Protein AF-A0A956YXN6-F1 (afdb_monomer_lite)

Radius of gyration: 13.99 Å; chains: 1; bounding box: 31×26×38 Å

Foldseek 3Di:
DPLQVQLQVQLQVQLVVQLVVLVPDDDPCSVLLSVLSSLQSSLVSRCPSCVPPVDDPVVVCVVNVVSNCVSVCSNVVPPDDD

Secondary structure (DSSP, 8-state):
--HHHHHHHHHHHHHHHHHHHHTTS--TTHHHHHHHHHHHHHHHHHHTT---SSS-HHHHHHHHHHHHHHHHHHHH---S--

pLDDT: mean 89.14, std 7.8, range [57.84, 97.38]

Structure (mmCIF, N/CA/C/O backbone):
data_AF-A0A956YXN6-F1
#
_entry.id   AF-A0A956YXN6-F1
#
loop_
_atom_site.group_PDB
_atom_site.id
_atom_site.type_symbol
_atom_site.label_atom_id
_atom_site.label_alt_id
_atom_site.label_comp_id
_atom_site.label_asym_id
_atom_site.label_entity_id
_atom_site.label_seq_id
_atom_site.pdbx_PDB_ins_code
_atom_site.Cartn_x
_atom_site.Cartn_y
_atom_site.Cartn_z
_atom_site.occupancy
_atom_site.B_iso_or_equiv
_atom_site.auth_seq_id
_atom_site.auth_comp_id
_atom_site.auth_asym_id
_atom_site.auth_atom_id
_atom_site.pdbx_PDB_model_num
ATOM 1 N N . MET A 1 1 ? 0.923 -7.507 -21.880 1.00 67.31 1 MET A N 1
ATOM 2 C CA . MET A 1 1 ? -0.024 -6.696 -21.085 1.00 67.31 1 MET A CA 1
ATOM 3 C C . MET A 1 1 ? 0.749 -5.521 -20.530 1.00 67.31 1 MET A C 1
ATOM 5 O O . MET A 1 1 ? 1.914 -5.705 -20.201 1.00 67.31 1 MET A O 1
ATOM 9 N N . ASP A 1 2 ? 0.139 -4.344 -20.482 1.00 89.12 2 ASP A N 1
ATOM 10 C CA . ASP A 1 2 ? 0.764 -3.168 -19.880 1.00 89.12 2 ASP A CA 1
ATOM 11 C C . ASP A 1 2 ? 1.048 -3.428 -18.375 1.00 89.12 2 ASP A C 1
ATOM 13 O O . ASP A 1 2 ? 0.161 -3.960 -17.693 1.00 89.12 2 ASP A O 1
ATOM 17 N N . PRO A 1 3 ? 2.260 -3.137 -17.852 1.00 86.75 3 PRO A N 1
ATOM 18 C CA . PRO A 1 3 ? 2.617 -3.392 -16.451 1.00 86.75 3 PRO A CA 1
ATOM 19 C C . PRO A 1 3 ? 1.691 -2.703 -15.444 1.00 86.75 3 PRO A C 1
ATOM 21 O O . PRO A 1 3 ? 1.419 -3.263 -14.380 1.00 86.75 3 PRO A O 1
ATOM 24 N N . ILE A 1 4 ? 1.145 -1.535 -15.795 1.00 89.12 4 ILE A N 1
ATOM 25 C CA . ILE A 1 4 ? 0.205 -0.786 -14.957 1.00 89.12 4 ILE A CA 1
ATOM 26 C C . ILE A 1 4 ? -1.102 -1.567 -14.867 1.00 89.12 4 ILE A C 1
ATOM 28 O O . ILE A 1 4 ? -1.595 -1.819 -13.770 1.00 89.12 4 ILE A O 1
ATOM 32 N N . VAL A 1 5 ? -1.626 -2.031 -16.005 1.00 92.56 5 VAL A N 1
ATOM 33 C CA . VAL A 1 5 ? -2.847 -2.854 -16.049 1.00 92.56 5 VAL A CA 1
ATOM 34 C C . VAL A 1 5 ? -2.663 -4.159 -15.274 1.00 92.56 5 VAL A C 1
ATOM 36 O O . VAL A 1 5 ? -3.540 -4.544 -14.501 1.00 92.56 5 VAL A O 1
ATOM 39 N N . LEU A 1 6 ? -1.516 -4.827 -15.440 1.00 93.06 6 LEU A N 1
ATOM 40 C CA . LEU A 1 6 ? -1.196 -6.042 -14.690 1.00 93.06 6 LEU A CA 1
ATOM 41 C C . LEU A 1 6 ? -1.131 -5.767 -13.181 1.00 93.06 6 LEU A C 1
ATOM 43 O O . LEU A 1 6 ? -1.699 -6.527 -12.401 1.00 93.06 6 LEU A O 1
ATOM 47 N N . GLY A 1 7 ? -0.494 -4.667 -12.776 1.00 93.38 7 GLY A N 1
ATOM 48 C CA . GLY A 1 7 ? -0.402 -4.254 -11.377 1.00 93.38 7 GLY A CA 1
ATOM 49 C C . GLY A 1 7 ? -1.753 -3.938 -10.753 1.00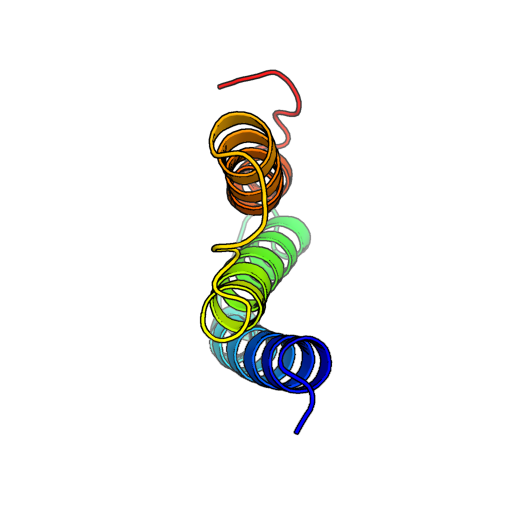 93.38 7 GLY A C 1
ATOM 50 O O . GLY A 1 7 ? -2.024 -4.376 -9.640 1.00 93.38 7 GLY A O 1
ATOM 51 N N . ILE A 1 8 ? -2.631 -3.240 -11.473 1.00 94.12 8 ILE A N 1
ATOM 52 C CA . ILE A 1 8 ? -3.996 -2.973 -11.004 1.00 94.12 8 ILE A CA 1
ATOM 53 C C . ILE A 1 8 ? -4.741 -4.292 -10.782 1.00 94.12 8 ILE A C 1
ATOM 55 O O . ILE A 1 8 ? -5.374 -4.474 -9.745 1.00 94.12 8 ILE A O 1
ATOM 59 N N . LEU A 1 9 ? -4.644 -5.233 -11.724 1.00 96.31 9 LEU A N 1
ATOM 60 C CA . LEU A 1 9 ? -5.354 -6.508 -11.646 1.00 96.31 9 LEU A CA 1
ATOM 61 C C . LEU A 1 9 ? -4.834 -7.369 -10.483 1.00 96.31 9 LEU A C 1
ATOM 63 O O . LEU A 1 9 ? -5.630 -7.843 -9.673 1.00 96.31 9 LEU A O 1
ATOM 67 N N . LEU A 1 10 ? -3.511 -7.510 -10.346 1.00 95.31 10 LEU A N 1
ATOM 68 C CA . LEU A 1 10 ? -2.896 -8.223 -9.222 1.00 95.31 10 LEU A CA 1
ATOM 69 C C . LEU A 1 10 ? -3.217 -7.554 -7.882 1.00 95.31 10 LEU A C 1
ATOM 71 O O . LEU A 1 10 ? -3.578 -8.242 -6.930 1.00 95.31 10 LEU A O 1
ATOM 75 N N . GLY A 1 11 ? -3.145 -6.223 -7.816 1.00 95.62 11 GLY A N 1
ATOM 76 C CA . GLY A 1 11 ? -3.493 -5.455 -6.626 1.00 95.62 11 GLY A CA 1
ATOM 77 C C . GLY A 1 11 ? -4.942 -5.675 -6.196 1.00 95.62 11 GLY A C 1
ATOM 78 O O . GLY A 1 11 ? -5.200 -5.933 -5.022 1.00 95.62 11 GLY A O 1
ATOM 79 N N . LEU A 1 12 ? -5.890 -5.639 -7.137 1.00 96.75 12 LEU A N 1
ATOM 80 C CA . LEU A 1 12 ? -7.300 -5.913 -6.851 1.00 96.75 12 LEU A CA 1
ATOM 81 C C . LEU A 1 12 ? -7.509 -7.342 -6.346 1.00 96.75 12 LEU A C 1
ATOM 83 O O . LEU A 1 12 ? -8.193 -7.535 -5.344 1.00 96.75 12 LEU A O 1
ATOM 87 N N . VAL A 1 13 ? -6.908 -8.337 -7.004 1.00 97.38 13 VAL A N 1
ATOM 88 C CA . VAL A 1 13 ? -7.035 -9.745 -6.598 1.00 97.38 13 VAL A CA 1
ATOM 89 C C . VAL A 1 13 ? -6.473 -9.952 -5.194 1.00 97.38 13 VAL A C 1
ATOM 91 O O . VAL A 1 13 ? -7.159 -10.514 -4.344 1.00 97.38 13 VAL A O 1
ATOM 94 N N . TYR A 1 14 ? -5.264 -9.463 -4.917 1.00 95.56 14 TYR A N 1
ATOM 95 C CA . TYR A 1 14 ? -4.638 -9.619 -3.604 1.00 95.56 14 TYR A CA 1
ATOM 96 C C . TYR A 1 14 ? -5.392 -8.860 -2.514 1.00 95.56 14 TYR A C 1
ATOM 98 O O . TYR A 1 14 ? -5.617 -9.415 -1.442 1.00 95.56 14 TYR A O 1
ATOM 106 N N . GLY A 1 15 ? -5.836 -7.633 -2.798 1.00 96.00 15 GLY A N 1
ATOM 107 C CA . GLY A 1 15 ? -6.653 -6.839 -1.884 1.00 96.00 15 GLY A CA 1
ATOM 108 C C . GLY A 1 15 ? -7.962 -7.533 -1.518 1.00 96.00 15 GLY A C 1
ATOM 109 O O . GLY A 1 15 ? -8.289 -7.642 -0.340 1.00 96.00 15 GLY A O 1
ATOM 110 N N . VAL A 1 16 ? -8.703 -8.043 -2.508 1.00 96.62 16 VAL A N 1
ATOM 111 C CA . VAL A 1 16 ? -9.973 -8.745 -2.265 1.00 96.62 16 VAL A CA 1
ATOM 112 C C . VAL A 1 16 ? -9.747 -10.038 -1.485 1.00 96.62 16 VAL A C 1
ATOM 114 O O . VAL A 1 16 ? -10.462 -10.291 -0.518 1.00 96.62 16 VAL A O 1
ATOM 117 N N . VAL A 1 17 ? -8.754 -10.845 -1.867 1.00 97.06 17 VAL A N 1
ATOM 118 C CA . VAL A 1 17 ? -8.460 -12.119 -1.189 1.00 97.06 17 VAL A CA 1
ATOM 119 C C . VAL A 1 17 ? -8.108 -11.907 0.286 1.00 97.06 17 VAL A C 1
ATOM 121 O O . VAL A 1 17 ? -8.560 -12.675 1.133 1.00 97.06 17 VAL A O 1
ATOM 124 N N . ASP A 1 18 ? -7.361 -10.852 0.605 1.00 95.00 18 ASP A N 1
ATOM 125 C CA . ASP A 1 18 ? -6.910 -10.542 1.967 1.00 95.00 18 ASP A CA 1
ATOM 126 C C . ASP A 1 18 ? -8.049 -10.090 2.895 1.00 95.00 18 ASP A C 1
ATOM 128 O O . ASP A 1 18 ? -8.095 -10.492 4.058 1.00 95.00 18 ASP A O 1
ATOM 132 N N . ILE A 1 19 ? -9.035 -9.342 2.383 1.00 96.12 19 ILE A N 1
ATOM 133 C CA . ILE A 1 19 ? -10.153 -8.861 3.212 1.00 96.12 19 ILE A CA 1
ATOM 134 C C . ILE A 1 19 ? -11.255 -9.899 3.451 1.00 96.12 19 ILE A C 1
ATOM 136 O O . ILE A 1 19 ? -12.019 -9.757 4.407 1.00 96.12 19 ILE A O 1
ATOM 140 N N . ILE A 1 20 ? -11.361 -10.947 2.624 1.00 96.19 20 ILE A N 1
ATOM 141 C CA . ILE A 1 20 ? -12.363 -12.018 2.787 1.00 96.19 20 ILE A CA 1
ATOM 142 C C . ILE A 1 20 ? -12.355 -12.617 4.206 1.00 96.19 20 ILE A C 1
ATOM 144 O O . ILE A 1 20 ? -13.416 -12.626 4.841 1.00 96.19 20 ILE A O 1
ATOM 148 N N . PRO A 1 21 ? -11.218 -13.095 4.755 1.00 94.12 21 PRO A N 1
ATOM 149 C CA . PRO A 1 21 ? -11.190 -13.637 6.114 1.00 94.12 21 PRO A CA 1
ATOM 150 C C . PRO A 1 21 ? -11.545 -12.585 7.175 1.00 94.12 21 PRO A C 1
ATOM 152 O O . PRO A 1 21 ? -12.198 -12.907 8.171 1.00 94.12 21 PRO A O 1
ATOM 155 N N . MET A 1 22 ? -11.205 -11.313 6.943 1.00 93.50 22 MET A N 1
ATOM 156 C CA . MET A 1 22 ? -11.490 -10.215 7.875 1.00 93.50 22 MET A CA 1
ATOM 157 C C . MET A 1 22 ? -12.989 -9.931 8.034 1.00 93.50 22 MET A C 1
ATOM 159 O O . MET A 1 22 ? -13.409 -9.389 9.059 1.00 93.50 22 MET A O 1
ATOM 163 N N . LEU A 1 23 ? -13.832 -10.343 7.079 1.00 91.56 23 LEU A N 1
ATOM 164 C CA . LEU A 1 23 ? -15.287 -10.205 7.196 1.00 91.56 23 LEU A CA 1
ATOM 165 C C . LEU A 1 23 ? -15.849 -10.966 8.405 1.00 91.56 23 LEU A C 1
ATOM 167 O O . LEU A 1 23 ? -16.846 -10.530 8.985 1.00 91.56 23 LEU A O 1
ATOM 171 N N . ARG A 1 24 ? -15.192 -12.052 8.829 1.00 91.81 24 ARG A N 1
ATOM 172 C CA . ARG A 1 24 ? -15.597 -12.882 9.976 1.00 91.81 24 ARG A CA 1
ATOM 173 C C . ARG A 1 24 ? -14.925 -12.506 11.296 1.00 91.81 24 ARG A C 1
ATOM 175 O O . ARG A 1 24 ? -15.329 -13.023 12.328 1.00 91.81 24 ARG A O 1
ATOM 182 N N . MET A 1 25 ? -13.942 -11.613 11.273 1.00 92.81 25 MET A N 1
ATOM 183 C CA . MET A 1 25 ? -13.217 -11.173 12.465 1.00 92.81 25 MET A CA 1
ATOM 184 C C . MET A 1 25 ? -13.902 -9.972 13.127 1.00 92.81 25 MET A C 1
ATOM 186 O O . MET A 1 25 ? -14.605 -9.191 12.471 1.00 92.81 25 MET A O 1
ATOM 190 N N . GLU A 1 26 ? -13.685 -9.816 14.430 1.00 92.19 26 GLU A N 1
ATOM 191 C CA . GLU A 1 26 ? -14.102 -8.640 15.190 1.00 92.19 26 GLU A CA 1
ATOM 192 C C . GLU A 1 26 ? -12.926 -7.676 15.339 1.00 92.19 26 GLU A C 1
ATOM 194 O O . GLU A 1 26 ? -11.829 -8.065 15.730 1.00 92.19 26 GLU A O 1
ATOM 199 N N . PHE A 1 27 ? -13.164 -6.408 15.010 1.00 91.19 27 PHE A N 1
ATOM 200 C CA . PHE A 1 27 ? -12.181 -5.338 15.125 1.00 91.19 27 PHE A CA 1
ATOM 201 C C . PHE A 1 27 ? -12.849 -4.112 15.753 1.00 91.19 27 PHE A C 1
ATOM 203 O O . PHE A 1 27 ? -13.981 -3.804 15.365 1.00 91.19 27 PHE A O 1
ATOM 210 N N . PRO A 1 28 ? -12.154 -3.371 16.637 1.00 89.62 28 PRO A N 1
ATOM 211 C CA . PRO A 1 28 ? -12.668 -2.124 17.206 1.00 89.62 28 PRO A CA 1
ATOM 212 C C . PRO A 1 28 ? -13.068 -1.089 16.140 1.00 89.62 28 PRO A C 1
ATOM 214 O O . PRO A 1 28 ? -14.152 -0.519 16.212 1.00 89.62 28 PRO A O 1
ATOM 217 N N . ASP A 1 29 ? -12.238 -0.902 15.105 1.00 92.81 29 ASP A N 1
ATOM 218 C CA . ASP A 1 29 ? -12.576 -0.150 13.887 1.00 92.81 29 ASP A CA 1
ATOM 219 C C . ASP A 1 29 ? -12.428 -1.065 12.661 1.00 92.81 29 ASP A C 1
ATOM 221 O O . ASP A 1 29 ? -11.411 -1.086 11.961 1.00 92.81 29 ASP A O 1
ATOM 225 N N . LYS A 1 30 ? -13.471 -1.862 12.404 1.00 92.88 30 LYS A N 1
ATOM 226 C CA . LYS A 1 30 ? -13.508 -2.825 11.293 1.00 92.88 30 LYS A CA 1
ATOM 227 C C . LYS A 1 30 ? -13.350 -2.172 9.922 1.00 92.88 30 LYS A C 1
ATOM 229 O O . LYS A 1 30 ? -12.776 -2.783 9.023 1.00 92.88 30 LYS A O 1
ATOM 234 N N . ARG A 1 31 ? -13.825 -0.934 9.752 1.00 92.75 31 ARG A N 1
ATOM 235 C CA . ARG A 1 31 ? -13.696 -0.211 8.481 1.00 92.75 31 ARG A CA 1
ATOM 236 C C . ARG A 1 31 ? -12.247 0.179 8.230 1.00 92.75 31 ARG A C 1
ATOM 238 O O . ARG A 1 31 ? -11.754 -0.071 7.133 1.00 92.75 31 ARG A O 1
ATOM 245 N N . ALA A 1 32 ? -11.565 0.740 9.226 1.00 93.56 32 ALA A N 1
ATOM 246 C CA . ALA A 1 32 ? -10.148 1.073 9.106 1.00 93.56 32 ALA A CA 1
ATOM 247 C C . ALA A 1 32 ? -9.287 -0.163 8.855 1.00 93.56 32 ALA A C 1
ATOM 249 O O . ALA A 1 32 ? -8.470 -0.150 7.939 1.00 93.56 32 ALA A O 1
ATOM 250 N N . ALA A 1 33 ? -9.526 -1.241 9.608 1.00 93.44 33 ALA A N 1
ATOM 251 C CA . ALA A 1 33 ? -8.775 -2.485 9.475 1.00 93.44 33 ALA A CA 1
ATOM 252 C C . ALA A 1 33 ? -8.894 -3.078 8.061 1.00 93.44 33 ALA A C 1
ATOM 254 O O . ALA A 1 33 ? -7.881 -3.333 7.417 1.00 93.44 33 ALA A O 1
ATOM 255 N N . ILE A 1 34 ? -10.122 -3.235 7.550 1.00 95.50 34 ILE A N 1
ATOM 256 C CA . ILE A 1 34 ? -10.374 -3.782 6.207 1.00 95.50 34 ILE A CA 1
ATOM 257 C C . ILE A 1 34 ? -9.793 -2.871 5.119 1.00 95.50 34 ILE A C 1
ATOM 259 O O . ILE A 1 34 ? -9.182 -3.355 4.170 1.00 95.50 34 ILE A O 1
ATOM 263 N N . THR A 1 35 ? -9.962 -1.552 5.252 1.00 94.38 35 THR A N 1
ATOM 264 C CA . THR A 1 35 ? -9.492 -0.595 4.238 1.00 94.38 35 THR A CA 1
ATOM 265 C C . THR A 1 35 ? -7.967 -0.537 4.192 1.00 94.38 35 THR A C 1
ATOM 267 O O . THR A 1 35 ? -7.388 -0.568 3.109 1.00 94.38 35 THR A O 1
ATOM 270 N N . GLY A 1 36 ? -7.306 -0.503 5.352 1.00 94.12 36 GLY A N 1
ATOM 271 C CA . GLY A 1 36 ? -5.848 -0.537 5.436 1.00 94.12 36 GLY A CA 1
ATOM 272 C C . GLY A 1 36 ? -5.270 -1.849 4.908 1.00 94.12 36 GLY A C 1
ATOM 273 O O . GLY A 1 36 ? -4.355 -1.826 4.090 1.00 94.12 36 GLY A O 1
ATOM 274 N N . ALA A 1 37 ? -5.849 -2.990 5.284 1.00 94.19 37 ALA A N 1
ATOM 275 C CA . ALA A 1 37 ? -5.421 -4.298 4.789 1.00 94.19 37 ALA A CA 1
ATOM 276 C C . ALA A 1 37 ? -5.552 -4.415 3.256 1.00 94.19 37 ALA A C 1
ATOM 278 O O . ALA A 1 37 ? -4.586 -4.766 2.573 1.00 94.19 37 ALA A O 1
ATOM 279 N N . PHE A 1 38 ? -6.695 -3.990 2.700 1.00 96.44 38 PHE A N 1
ATOM 280 C CA . PHE A 1 38 ? -6.909 -3.935 1.252 1.00 96.44 38 PHE A CA 1
ATOM 281 C C . PHE A 1 38 ? -5.857 -3.077 0.548 1.00 96.44 38 PHE A C 1
ATOM 283 O O . PHE A 1 38 ? -5.236 -3.535 -0.409 1.00 96.44 38 PHE A O 1
ATOM 290 N N . ILE A 1 39 ? -5.645 -1.841 1.015 1.00 95.38 39 ILE A N 1
ATOM 291 C CA . ILE A 1 39 ? -4.699 -0.902 0.398 1.00 95.38 39 ILE A CA 1
ATOM 292 C C . ILE A 1 39 ? -3.276 -1.456 0.457 1.00 95.38 39 ILE A C 1
ATOM 294 O O . ILE A 1 39 ? -2.556 -1.367 -0.535 1.00 95.38 39 ILE A O 1
ATOM 298 N N . ASN A 1 40 ? -2.889 -2.082 1.570 1.00 94.75 40 ASN A N 1
ATOM 299 C CA . ASN A 1 40 ? -1.577 -2.703 1.713 1.00 94.75 40 ASN A CA 1
ATOM 300 C C . ASN A 1 40 ? -1.354 -3.803 0.659 1.00 94.75 40 ASN A C 1
ATOM 302 O O . ASN A 1 40 ? -0.354 -3.811 -0.061 1.00 94.75 40 ASN A O 1
ATOM 306 N N . ARG A 1 41 ? -2.314 -4.722 0.504 1.00 94.56 41 ARG A N 1
ATOM 307 C CA . ARG A 1 41 ? -2.201 -5.799 -0.493 1.00 94.56 41 ARG A CA 1
ATOM 308 C C . ARG A 1 41 ? -2.354 -5.319 -1.926 1.00 94.56 41 ARG A C 1
ATOM 310 O O . ARG A 1 41 ? -1.663 -5.839 -2.804 1.00 94.56 41 ARG A O 1
ATOM 317 N N . PHE A 1 42 ? -3.174 -4.298 -2.152 1.00 95.56 42 PHE A N 1
ATOM 318 C CA . PHE A 1 42 ? -3.263 -3.626 -3.439 1.00 95.56 42 PHE A CA 1
ATOM 319 C C . PHE A 1 42 ? -1.922 -3.003 -3.830 1.00 95.56 42 PHE A C 1
ATOM 321 O O . PHE A 1 42 ? -1.444 -3.247 -4.935 1.00 95.56 42 PHE A O 1
ATOM 328 N N . ALA A 1 43 ? -1.284 -2.263 -2.918 1.00 92.88 43 ALA A N 1
ATOM 329 C CA . ALA A 1 43 ? 0.019 -1.646 -3.139 1.00 92.88 43 ALA A CA 1
ATOM 330 C C . ALA A 1 43 ? 1.074 -2.683 -3.533 1.00 92.88 43 ALA A C 1
ATOM 332 O O . ALA A 1 43 ? 1.762 -2.509 -4.534 1.00 92.88 43 ALA A O 1
ATOM 333 N N . ILE A 1 44 ? 1.155 -3.802 -2.810 1.00 90.56 44 ILE A N 1
ATOM 334 C CA . ILE A 1 44 ? 2.085 -4.888 -3.143 1.00 90.56 44 ILE A CA 1
ATOM 335 C C . ILE A 1 44 ? 1.811 -5.426 -4.556 1.00 90.56 44 ILE A C 1
ATOM 337 O O . ILE A 1 44 ? 2.730 -5.511 -5.369 1.00 90.56 44 ILE A O 1
ATOM 341 N N . GLY A 1 45 ? 0.554 -5.753 -4.878 1.00 91.88 45 GLY A N 1
ATOM 342 C CA . GLY A 1 45 ? 0.189 -6.272 -6.200 1.00 91.88 45 GLY A CA 1
ATOM 343 C C . GLY A 1 45 ? 0.421 -5.275 -7.338 1.00 91.88 45 GLY A C 1
ATOM 344 O O . GLY A 1 45 ? 0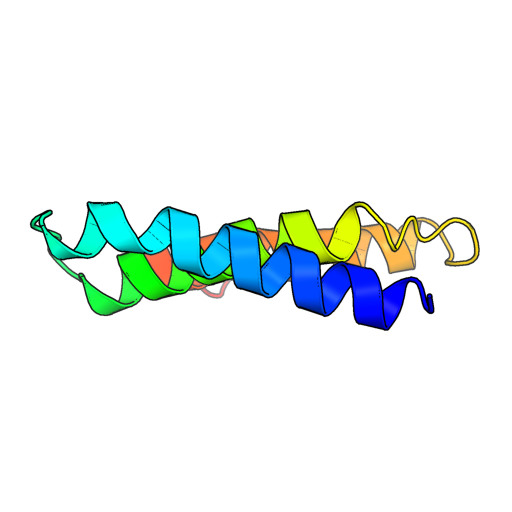.818 -5.680 -8.428 1.00 91.88 45 GLY A O 1
ATOM 345 N N . PHE A 1 46 ? 0.251 -3.978 -7.072 1.00 91.50 46 PHE A N 1
ATOM 346 C CA . PHE A 1 46 ? 0.525 -2.908 -8.025 1.00 91.50 46 PHE A CA 1
ATOM 347 C C . PHE A 1 46 ? 2.023 -2.730 -8.279 1.00 91.50 46 PHE A C 1
ATOM 349 O O . PHE A 1 46 ? 2.445 -2.612 -9.428 1.00 91.50 46 PHE A O 1
ATOM 356 N N . LEU A 1 47 ? 2.839 -2.743 -7.227 1.00 89.44 47 LEU A N 1
ATOM 357 C CA . LEU A 1 47 ? 4.263 -2.417 -7.305 1.00 89.44 47 LEU A CA 1
ATOM 358 C C . LEU A 1 47 ? 5.127 -3.540 -7.887 1.00 89.44 47 LEU A C 1
ATOM 360 O O . LEU A 1 47 ? 6.117 -3.250 -8.553 1.00 89.44 47 LEU A O 1
ATOM 364 N N . VAL A 1 48 ? 4.760 -4.808 -7.676 1.00 87.00 48 VAL A N 1
ATOM 365 C CA . VAL A 1 48 ? 5.531 -5.969 -8.163 1.00 87.00 48 VAL A CA 1
ATOM 366 C C . VAL A 1 48 ? 5.771 -5.943 -9.684 1.00 87.00 48 VAL A C 1
ATOM 368 O O . VAL A 1 48 ? 6.929 -6.031 -10.093 1.00 87.00 48 VAL A O 1
ATOM 371 N N . PRO A 1 49 ? 4.743 -5.817 -10.546 1.00 86.12 49 PRO A N 1
ATOM 372 C CA . PRO A 1 49 ? 4.951 -5.757 -11.993 1.00 86.12 49 PRO A CA 1
ATOM 373 C C . PRO A 1 49 ? 5.416 -4.376 -12.466 1.00 86.12 49 PRO A C 1
ATOM 375 O O . PRO A 1 49 ? 6.087 -4.278 -13.490 1.00 86.12 49 PRO A O 1
ATOM 378 N N . ASN A 1 50 ? 5.098 -3.314 -11.721 1.00 83.00 50 ASN A N 1
ATOM 379 C CA . ASN A 1 50 ? 5.551 -1.958 -12.005 1.00 83.00 50 ASN A CA 1
ATOM 380 C C . ASN A 1 50 ? 6.908 -1.698 -11.364 1.00 83.00 50 ASN A C 1
ATOM 382 O O . ASN A 1 50 ? 7.084 -0.650 -10.753 1.00 83.00 50 ASN A O 1
ATOM 386 N N . SER A 1 51 ? 7.882 -2.612 -11.497 1.00 71.00 51 SER A N 1
ATOM 387 C CA . SER A 1 51 ? 9.266 -2.266 -11.161 1.00 71.00 51 SER A CA 1
ATOM 388 C C . SER A 1 51 ? 9.544 -0.905 -11.805 1.00 71.00 51 SER A C 1
ATOM 390 O O . SER A 1 51 ? 9.304 -0.763 -13.003 1.00 71.00 51 SER A O 1
ATOM 392 N N . LEU A 1 52 ? 9.934 0.101 -11.015 1.00 71.62 52 LEU A N 1
ATOM 393 C CA . LEU A 1 52 ? 10.122 1.486 -11.463 1.00 71.62 52 LEU A CA 1
ATOM 394 C C . LEU A 1 52 ? 11.627 1.747 -11.719 1.00 71.62 52 LEU A C 1
ATOM 396 O O . LEU A 1 52 ? 12.236 2.510 -10.965 1.00 71.62 52 LEU A O 1
ATOM 400 N N . PRO A 1 53 ? 12.305 1.087 -12.685 1.00 66.00 53 PRO A N 1
ATOM 401 C CA . PRO A 1 53 ? 13.737 1.272 -12.900 1.00 66.00 53 PRO A CA 1
ATOM 402 C C . PRO A 1 53 ? 14.053 2.603 -13.589 1.00 66.00 53 PRO A C 1
ATOM 404 O O . PRO A 1 53 ? 15.186 3.057 -13.516 1.00 66.00 53 PRO A O 1
ATOM 407 N N . THR A 1 54 ? 13.070 3.224 -14.248 1.00 77.81 54 THR A N 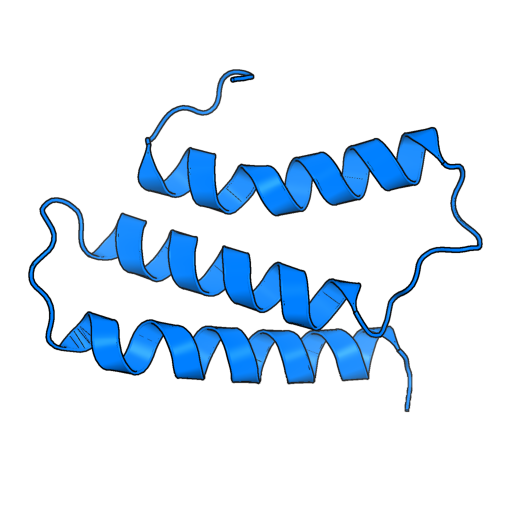1
ATOM 408 C CA . THR A 1 54 ? 13.223 4.489 -14.983 1.00 77.81 54 THR A CA 1
ATOM 409 C C . THR A 1 54 ? 13.009 5.733 -14.122 1.00 77.81 54 THR A C 1
ATOM 411 O O . THR A 1 54 ? 13.355 6.828 -14.555 1.00 77.81 54 THR A O 1
ATOM 414 N N . LEU A 1 55 ? 12.444 5.590 -12.919 1.00 80.00 55 LEU A N 1
ATOM 415 C CA . LEU A 1 55 ? 12.280 6.696 -11.977 1.00 80.00 55 LEU A CA 1
ATOM 416 C C . LEU A 1 55 ? 13.563 6.923 -11.181 1.00 80.00 55 LEU A C 1
ATOM 418 O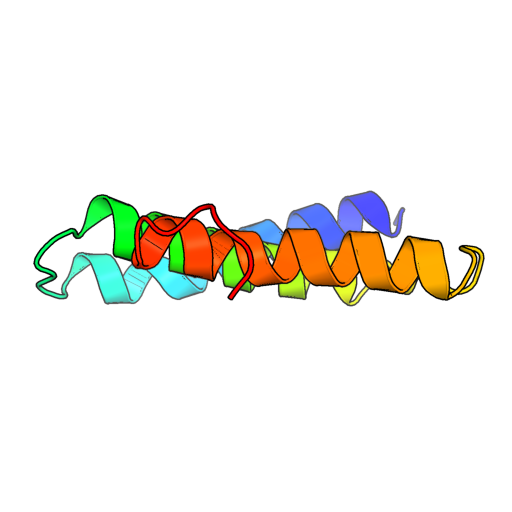 O . LEU A 1 55 ? 14.227 5.971 -10.764 1.00 80.00 55 LEU A O 1
ATOM 422 N N . ASP A 1 56 ? 13.853 8.196 -10.915 1.00 89.12 56 ASP A N 1
ATOM 423 C CA . ASP A 1 56 ? 14.901 8.598 -9.982 1.00 89.12 56 ASP A CA 1
ATOM 424 C C . ASP A 1 56 ? 14.716 7.891 -8.618 1.00 89.12 56 ASP A C 1
ATOM 426 O 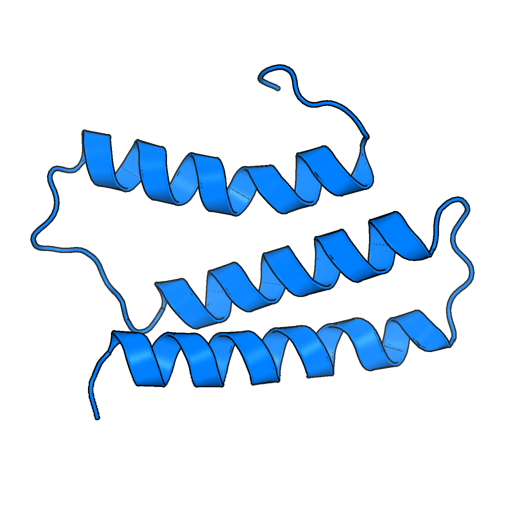O . ASP A 1 56 ? 13.582 7.789 -8.130 1.00 89.12 56 ASP A O 1
ATOM 430 N N . PRO A 1 57 ? 15.791 7.386 -7.982 1.00 87.69 57 PRO A N 1
ATOM 431 C CA . PRO A 1 57 ? 15.688 6.614 -6.747 1.00 87.69 57 PRO A CA 1
ATOM 432 C C . PRO A 1 57 ? 15.003 7.344 -5.587 1.00 87.69 57 PRO A C 1
ATOM 434 O O . PRO A 1 57 ? 14.332 6.683 -4.793 1.00 87.69 57 PRO A O 1
ATOM 437 N N . ILE A 1 58 ? 15.140 8.672 -5.486 1.00 89.88 58 ILE A N 1
ATOM 438 C CA . ILE A 1 58 ? 14.515 9.472 -4.424 1.00 89.88 58 ILE A CA 1
ATOM 439 C C . ILE A 1 58 ? 13.017 9.570 -4.684 1.00 89.88 58 ILE A C 1
ATOM 441 O O . ILE A 1 58 ? 12.219 9.270 -3.799 1.00 89.88 58 ILE A O 1
ATOM 445 N N . LEU A 1 59 ? 12.628 9.923 -5.911 1.00 86.81 59 LEU A N 1
ATOM 446 C CA . LEU A 1 59 ? 11.222 9.972 -6.326 1.00 86.81 59 LEU A CA 1
ATOM 447 C C . LEU A 1 59 ? 10.546 8.610 -6.170 1.00 86.81 59 LEU A C 1
ATOM 449 O O . LEU A 1 59 ? 9.438 8.521 -5.645 1.00 86.81 59 LEU A O 1
ATOM 453 N N . ARG A 1 60 ? 11.235 7.535 -6.559 1.00 86.00 60 ARG A N 1
ATOM 454 C CA . ARG A 1 60 ? 10.768 6.168 -6.343 1.00 86.00 60 ARG A CA 1
ATOM 455 C C . ARG A 1 60 ? 10.606 5.869 -4.856 1.00 86.00 60 ARG A C 1
ATOM 457 O O . ARG A 1 60 ? 9.568 5.353 -4.466 1.00 86.00 60 ARG A O 1
ATOM 464 N N . GLY A 1 61 ? 11.596 6.197 -4.029 1.00 87.62 61 GLY A N 1
ATOM 465 C CA . GLY A 1 61 ? 11.528 6.005 -2.580 1.00 87.62 61 GLY A CA 1
ATOM 466 C C . GLY A 1 61 ? 10.366 6.764 -1.941 1.00 87.62 61 GLY A C 1
ATOM 467 O O . GLY A 1 61 ? 9.637 6.190 -1.140 1.00 87.62 61 GLY A O 1
ATOM 468 N N . LEU A 1 62 ? 10.135 8.012 -2.352 1.00 88.94 62 LEU A N 1
ATOM 469 C CA . LEU A 1 62 ? 9.022 8.835 -1.880 1.00 88.94 62 LEU A CA 1
ATOM 470 C C . LEU A 1 62 ? 7.664 8.249 -2.292 1.00 88.94 62 LEU A C 1
ATOM 472 O O . LEU A 1 62 ? 6.763 8.139 -1.464 1.00 88.94 62 LEU A O 1
ATOM 476 N N . LEU A 1 63 ? 7.515 7.831 -3.550 1.00 87.12 63 LEU A N 1
ATOM 477 C CA . LEU A 1 63 ? 6.288 7.203 -4.050 1.00 87.12 63 LEU A CA 1
ATOM 478 C C . LEU A 1 63 ? 6.000 5.875 -3.344 1.00 87.12 63 LEU A C 1
ATOM 480 O O . LEU A 1 63 ? 4.892 5.651 -2.870 1.00 87.12 63 LEU A O 1
ATOM 484 N N . LEU A 1 64 ? 7.003 5.005 -3.230 1.00 88.19 64 LEU A N 1
ATOM 485 C CA . LEU A 1 64 ? 6.853 3.731 -2.531 1.00 88.19 64 LEU A CA 1
ATOM 486 C C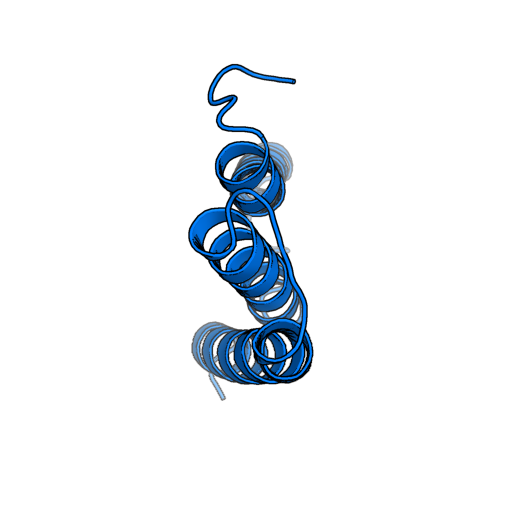 . LEU A 1 64 ? 6.555 3.953 -1.048 1.00 88.19 64 LEU A C 1
ATOM 488 O O . LEU A 1 64 ? 5.623 3.357 -0.522 1.00 88.19 64 LEU A O 1
ATOM 492 N N . GLY A 1 65 ? 7.300 4.838 -0.387 1.00 88.38 65 GLY A N 1
ATOM 493 C CA . GLY A 1 65 ? 7.125 5.140 1.030 1.00 88.38 65 GLY A CA 1
ATOM 494 C C . GLY A 1 65 ? 5.743 5.708 1.341 1.00 88.38 65 GLY A C 1
ATOM 495 O O . GLY A 1 65 ? 5.121 5.275 2.301 1.00 88.38 65 GLY A O 1
ATOM 496 N N . THR A 1 66 ? 5.229 6.616 0.508 1.00 88.12 66 THR A N 1
ATOM 497 C CA . THR A 1 66 ? 3.881 7.190 0.682 1.00 88.12 66 THR A CA 1
ATOM 498 C C . THR A 1 66 ? 2.769 6.172 0.450 1.00 88.12 66 THR A C 1
ATOM 500 O O . THR A 1 66 ? 1.809 6.123 1.214 1.00 88.12 66 THR A O 1
ATOM 503 N N . VAL A 1 67 ? 2.889 5.331 -0.579 1.00 88.75 67 VAL A N 1
ATOM 504 C CA . VAL A 1 67 ? 1.897 4.283 -0.855 1.00 88.75 67 VAL A CA 1
ATOM 505 C C . VAL A 1 67 ? 1.902 3.218 0.244 1.00 88.75 67 VAL A C 1
ATOM 507 O O . VAL A 1 67 ? 0.836 2.764 0.658 1.00 88.75 67 VAL A O 1
ATOM 510 N N . LEU A 1 68 ? 3.084 2.832 0.732 1.00 88.81 68 LEU A N 1
ATOM 511 C CA . LEU A 1 68 ? 3.235 1.813 1.771 1.00 88.81 68 LEU A CA 1
ATOM 512 C C . LEU A 1 68 ? 2.878 2.321 3.175 1.00 88.81 68 LEU A C 1
ATOM 514 O O . LEU A 1 68 ? 2.458 1.512 3.992 1.00 88.81 68 LEU A O 1
ATOM 518 N N . SER A 1 69 ? 2.982 3.625 3.455 1.00 90.31 69 SER A N 1
ATOM 519 C CA . SER A 1 69 ? 2.575 4.210 4.745 1.00 90.31 69 SER A CA 1
ATOM 520 C C . SER A 1 69 ? 1.081 4.539 4.832 1.00 90.31 69 SER A C 1
ATOM 522 O O . SER A 1 69 ? 0.527 4.647 5.926 1.00 90.31 69 SER A O 1
ATOM 524 N N . LEU A 1 70 ? 0.397 4.667 3.692 1.00 89.06 70 LEU A N 1
ATOM 525 C CA . LEU A 1 70 ? -1.047 4.894 3.625 1.00 89.06 70 LEU A CA 1
ATOM 526 C C . LEU A 1 70 ? -1.890 3.889 4.445 1.00 89.06 70 LEU A C 1
ATOM 528 O O . LEU A 1 70 ? -2.767 4.343 5.186 1.00 89.06 70 LEU A O 1
ATOM 532 N N . PRO A 1 71 ? -1.684 2.557 4.357 1.00 89.44 71 PRO A N 1
ATOM 533 C CA . PRO A 1 71 ? -2.447 1.607 5.166 1.00 89.44 71 PRO A CA 1
ATOM 534 C C . PRO A 1 71 ? -2.224 1.803 6.670 1.00 89.44 71 PRO A C 1
ATOM 536 O O . PRO A 1 71 ? -3.194 1.768 7.430 1.00 89.44 71 PRO A O 1
ATOM 539 N N . ASP A 1 72 ? -0.991 2.088 7.093 1.00 87.38 72 ASP A N 1
ATOM 540 C CA . ASP A 1 72 ? -0.660 2.340 8.497 1.00 87.38 72 ASP A CA 1
ATOM 541 C C . ASP A 1 72 ? -1.361 3.602 9.005 1.00 87.38 72 ASP A C 1
ATOM 543 O O . ASP A 1 72 ? -1.973 3.581 10.076 1.00 87.38 72 ASP A O 1
ATOM 547 N N . ALA A 1 73 ? -1.372 4.674 8.210 1.00 89.31 73 ALA A N 1
ATOM 548 C CA . ALA A 1 73 ? -2.068 5.915 8.545 1.00 89.31 73 ALA A CA 1
ATOM 549 C C . ALA A 1 73 ? -3.587 5.712 8.698 1.00 89.31 73 ALA A C 1
ATOM 551 O O . ALA A 1 73 ? -4.214 6.259 9.607 1.00 89.31 73 ALA A O 1
ATOM 552 N N . ILE A 1 74 ? -4.192 4.879 7.846 1.00 89.62 74 ILE A N 1
ATOM 553 C CA . ILE A 1 74 ? -5.628 4.567 7.900 1.00 89.62 74 ILE A CA 1
ATOM 554 C C . ILE A 1 74 ? -5.983 3.748 9.144 1.00 89.62 74 ILE A C 1
ATOM 556 O O . ILE A 1 74 ? -7.013 4.015 9.773 1.00 89.62 74 ILE A O 1
ATOM 560 N N . ILE A 1 75 ? -5.152 2.761 9.493 1.00 89.50 75 ILE A N 1
ATOM 561 C CA . ILE A 1 75 ? -5.375 1.867 10.638 1.00 89.50 75 ILE A CA 1
ATOM 562 C C . ILE A 1 75 ? -5.153 2.617 11.953 1.00 89.50 75 ILE A C 1
ATOM 564 O O . ILE A 1 75 ? -5.983 2.535 12.856 1.00 89.50 75 ILE A O 1
ATOM 568 N N . THR A 1 76 ? -4.060 3.372 12.054 1.00 89.50 76 THR A N 1
ATOM 569 C CA . THR A 1 76 ? -3.669 4.087 13.281 1.00 89.50 76 THR A CA 1
ATOM 570 C C . THR A 1 76 ? -4.380 5.425 13.460 1.00 89.50 76 THR A C 1
ATOM 572 O O . THR A 1 76 ? -4.348 5.989 14.551 1.00 89.50 76 THR A O 1
ATOM 575 N N . LYS A 1 77 ? -5.014 5.949 12.400 1.00 85.94 77 LYS A N 1
ATOM 576 C CA . LYS A 1 77 ? -5.529 7.327 12.319 1.00 85.94 77 LYS A CA 1
ATOM 577 C C . LYS A 1 77 ? -4.445 8.394 12.532 1.00 85.94 77 LYS A C 1
ATOM 579 O O . LYS A 1 77 ? -4.777 9.548 12.805 1.00 85.94 77 LYS A O 1
ATOM 584 N N . ALA A 1 78 ? -3.169 8.029 12.403 1.00 87.50 78 ALA A N 1
ATOM 585 C CA . ALA A 1 78 ? -2.044 8.946 12.485 1.00 87.50 78 ALA A CA 1
ATOM 586 C C . ALA A 1 78 ? -1.601 9.334 11.070 1.00 87.50 78 ALA A C 1
ATOM 588 O O . ALA A 1 78 ? -1.103 8.512 10.311 1.00 87.50 78 ALA A O 1
ATOM 589 N N . TYR A 1 79 ? -1.794 10.604 10.717 1.00 80.56 79 TYR A N 1
ATOM 590 C CA . TYR A 1 79 ? -1.463 11.142 9.388 1.00 80.56 79 TYR A CA 1
ATOM 591 C C . TYR A 1 79 ? -0.187 12.001 9.391 1.00 80.56 79 TYR A C 1
ATOM 593 O O . TYR A 1 79 ? 0.159 12.620 8.388 1.00 80.56 79 TYR A O 1
ATOM 601 N N . VAL A 1 80 ? 0.488 12.066 10.537 1.00 80.44 80 VAL A N 1
ATOM 602 C CA . VAL A 1 80 ? 1.775 12.746 10.738 1.00 80.44 80 VAL A CA 1
ATOM 603 C C . VAL A 1 80 ? 2.889 11.711 10.516 1.00 80.44 80 VAL A C 1
ATOM 605 O O . VAL A 1 80 ? 2.638 10.537 10.793 1.00 80.44 80 VAL A O 1
ATOM 608 N N . PRO A 1 81 ? 4.084 12.092 10.013 1.00 62.19 81 PRO A N 1
ATOM 609 C CA . PRO A 1 81 ? 5.166 11.136 9.787 1.00 62.19 81 PRO A CA 1
ATOM 610 C C . PRO A 1 81 ? 5.472 10.331 11.054 1.00 62.19 81 PRO A C 1
ATOM 612 O O . PRO A 1 81 ? 5.671 10.923 12.118 1.00 62.19 81 PRO A O 1
ATOM 615 N N . ILE A 1 82 ? 5.469 9.003 10.915 1.00 57.84 82 ILE A N 1
ATOM 616 C CA . ILE A 1 82 ? 5.886 8.034 11.938 1.00 57.84 82 ILE A CA 1
ATOM 617 C C . ILE A 1 82 ? 7.375 7.749 11.752 1.00 57.84 82 ILE A C 1
ATOM 619 O O . ILE A 1 82 ? 7.790 7.619 10.575 1.00 57.84 82 ILE A O 1
#

Sequence (82 aa):
MDPIVLGILLGLVYGVVDIIPMLRMEFPDKRAAITGAFINRFAIGFLVPNSLPTLDPILRGLLLGTVLSLPDAIITKAYVPI